Protein AF-A0A1G9E3E5-F1 (afdb_monomer)

Sequence (113 aa):
MGRNYFTEEERRELEENPFVEKASTKAVTYSEAFKDHFAKEKALGKGPTQIFRDADFDVIALGKDRIKTFSRRIKNMSHRPEGFMDLRSESSGRPRTKERTQEEEIAHLKHKV

Nearest PDB structures (foldseek):
  6jx3-assembly1_B  TM=4.974E-01  e=3.136E+00  Thermobifida fusca

Solvent-accessible surface area (backbone atoms only — not comparable to full-atom values): 6978 Å² total; per-residue (Å²): 134,86,84,76,61,50,50,74,64,58,29,50,60,45,53,70,36,88,48,34,74,44,54,51,53,80,50,72,43,66,30,61,67,40,56,52,51,51,53,53,47,43,73,75,64,50,52,72,69,55,54,40,46,77,67,76,40,64,60,74,83,62,31,70,68,52,55,54,52,47,55,54,50,52,58,60,30,70,75,39,95,74,41,78,66,82,55,70,83,78,53,73,74,74,81,77,92,68,85,76,53,72,67,58,48,53,54,51,55,63,74,74,112

InterPro domains:
  IPR046929 Transposon related HTH domain protein [PF20310] (2-91)

Mean predicted aligned error: 8.62 Å

pLDDT: mean 84.4, std 10.69, range [43.41, 95.31]

Secondary structure (DSSP, 8-state):
----PPPHHHHHHHHHSTTEEEE-SS-EEEPHHHHHHHHHHHHTT--HHHHHHHTT--HHHH-HHHHHHHHHHHHHHTTSTTTT--TTTT--SSPPSSPPPHHHHHHHHHHT-

Foldseek 3Di:
DDQLFDDPVLQVQQVVQPQFPHDDRRDTHGDPVLLVQQVVVVVVVDDLLVSCVVSVHPCVSCDPVNSVVSVVVSVVQCPDPVRPDDCPLVCPDDDDPDDDDPVRVVVSVVVVD

Radius of gyration: 17.96 Å; Cα contacts (8 Å, |Δi|>4): 81; chains: 1; bounding box: 26×41×48 Å

Structure (mmCIF, N/CA/C/O backbone):
data_AF-A0A1G9E3E5-F1
#
_entry.id   AF-A0A1G9E3E5-F1
#
loop_
_atom_site.group_PDB
_atom_site.id
_atom_site.type_symbol
_atom_site.label_atom_id
_atom_site.label_alt_id
_atom_site.label_comp_id
_atom_site.label_asym_id
_atom_site.label_entity_id
_atom_site.label_seq_id
_atom_site.pdbx_PDB_ins_code
_atom_site.Cartn_x
_atom_site.Cartn_y
_atom_site.Cartn_z
_atom_site.occupancy
_atom_site.B_iso_or_equiv
_atom_site.auth_seq_id
_atom_site.auth_comp_id
_atom_site.auth_asym_id
_atom_site.auth_atom_id
_atom_site.pdbx_PDB_model_num
ATOM 1 N N . MET A 1 1 ? 7.844 16.627 6.110 1.00 50.50 1 MET A N 1
ATOM 2 C CA . MET A 1 1 ? 7.165 15.646 5.233 1.00 50.50 1 MET A CA 1
ATOM 3 C C . MET A 1 1 ? 5.665 15.835 5.382 1.00 50.50 1 MET A C 1
ATOM 5 O O . MET A 1 1 ? 5.184 15.798 6.510 1.00 50.50 1 MET A O 1
ATOM 9 N N . GLY A 1 2 ? 4.965 16.120 4.281 1.00 57.81 2 GLY A N 1
ATOM 10 C CA . GLY A 1 2 ? 3.516 16.333 4.273 1.00 57.81 2 GLY A CA 1
ATOM 11 C C . GLY A 1 2 ? 2.765 15.055 4.638 1.00 57.81 2 GLY A C 1
ATOM 12 O O . GLY A 1 2 ? 3.141 13.960 4.220 1.00 57.81 2 GLY A O 1
ATOM 13 N N . ARG A 1 3 ? 1.737 15.184 5.477 1.00 64.88 3 ARG A N 1
ATOM 14 C CA . ARG A 1 3 ? 0.823 14.087 5.800 1.00 64.88 3 ARG A CA 1
ATOM 15 C C . ARG A 1 3 ? -0.206 14.012 4.673 1.00 64.88 3 ARG A C 1
ATOM 17 O O . ARG A 1 3 ? -1.171 14.763 4.693 1.00 64.88 3 ARG A O 1
ATOM 24 N N . ASN A 1 4 ? 0.021 13.138 3.697 1.00 72.69 4 ASN A N 1
ATOM 25 C CA . ASN A 1 4 ? -0.922 12.924 2.598 1.00 72.69 4 ASN A CA 1
ATOM 26 C C . ASN A 1 4 ? -2.038 12.001 3.097 1.00 72.69 4 ASN A C 1
ATOM 28 O O . ASN A 1 4 ? -1.911 10.775 3.044 1.00 72.69 4 ASN A O 1
ATOM 32 N N . TYR A 1 5 ? -3.072 12.586 3.694 1.00 86.25 5 TYR A N 1
ATOM 33 C CA . TYR A 1 5 ? -4.278 11.853 4.061 1.00 86.25 5 TYR A CA 1
ATOM 34 C C . TYR A 1 5 ? -5.154 11.651 2.835 1.00 86.25 5 TYR A C 1
ATOM 36 O O . TYR A 1 5 ? -5.227 12.543 1.999 1.00 86.25 5 TYR A O 1
ATOM 44 N N . PHE A 1 6 ? -5.792 10.488 2.761 1.00 87.56 6 PHE A N 1
ATOM 45 C CA . PHE A 1 6 ? -6.788 10.225 1.737 1.00 87.56 6 PHE A CA 1
ATOM 46 C C . PHE A 1 6 ? -8.085 10.963 2.066 1.00 87.56 6 PHE A C 1
ATOM 48 O O . PHE A 1 6 ? -8.508 10.968 3.232 1.00 87.56 6 PHE A O 1
ATOM 55 N N . THR A 1 7 ? -8.704 11.554 1.050 1.00 90.50 7 THR A N 1
ATOM 56 C CA . THR A 1 7 ? -10.066 12.083 1.129 1.00 90.50 7 THR A CA 1
ATOM 57 C C . THR A 1 7 ? -11.078 10.939 1.224 1.00 90.50 7 THR A C 1
ATOM 59 O O . THR A 1 7 ? -10.748 9.760 1.081 1.00 90.50 7 THR A O 1
ATOM 62 N N . GLU A 1 8 ? -12.330 11.270 1.528 1.00 88.75 8 GLU A N 1
ATOM 63 C CA . GLU A 1 8 ? -13.416 10.285 1.558 1.00 88.75 8 GLU A CA 1
ATOM 64 C C . GLU A 1 8 ? -13.647 9.655 0.175 1.00 88.75 8 GLU A C 1
ATOM 66 O O . GLU A 1 8 ? -13.870 8.452 0.076 1.00 88.75 8 GLU A O 1
ATOM 71 N N . GLU A 1 9 ? -13.517 10.462 -0.879 1.00 89.12 9 GLU A N 1
ATOM 72 C CA . GLU A 1 9 ? -13.664 10.049 -2.276 1.00 89.12 9 GLU A CA 1
ATOM 73 C C . GLU A 1 9 ? -12.550 9.074 -2.672 1.00 89.12 9 GLU A C 1
ATOM 75 O O . GLU A 1 9 ? -12.847 7.940 -3.040 1.00 89.12 9 GLU A O 1
ATOM 80 N N . GLU A 1 10 ? -11.283 9.441 -2.440 1.00 88.69 10 GLU A N 1
ATOM 81 C CA . GLU A 1 10 ? -10.131 8.575 -2.731 1.00 88.69 10 GLU A CA 1
ATOM 82 C C . GLU A 1 10 ? -10.214 7.245 -1.967 1.00 88.69 10 GLU A C 1
ATOM 84 O O . GLU A 1 10 ? -9.826 6.191 -2.466 1.00 88.69 10 GLU A O 1
ATOM 89 N N . ARG A 1 11 ? -10.715 7.266 -0.723 1.00 91.25 11 ARG A N 1
ATOM 90 C CA . ARG A 1 11 ? -10.910 6.036 0.058 1.00 91.25 11 ARG A CA 1
ATOM 91 C C . ARG A 1 11 ? -11.968 5.133 -0.553 1.00 91.25 11 ARG A C 1
ATOM 93 O O . ARG A 1 11 ? -11.771 3.923 -0.536 1.00 91.25 11 ARG A O 1
ATOM 100 N N . ARG A 1 12 ? -13.066 5.702 -1.047 1.00 90.00 12 ARG A N 1
ATOM 101 C CA . ARG A 1 12 ? -14.151 4.940 -1.660 1.00 90.00 12 ARG A CA 1
ATOM 102 C C . ARG A 1 12 ? -13.689 4.293 -2.961 1.00 90.00 12 ARG A C 1
ATOM 104 O O . ARG A 1 12 ? -13.905 3.101 -3.126 1.00 90.00 12 ARG A O 1
ATOM 111 N N . GLU A 1 13 ? -12.967 5.032 -3.800 1.00 90.44 13 GLU A N 1
ATOM 112 C CA . GLU A 1 13 ? -12.360 4.491 -5.025 1.00 90.44 13 GLU A CA 1
ATOM 113 C C . GLU A 1 13 ? -11.385 3.347 -4.710 1.00 90.44 13 GLU A C 1
ATOM 115 O O . GLU A 1 13 ? -11.394 2.301 -5.356 1.00 90.44 13 GLU A O 1
ATOM 120 N N . LEU A 1 14 ? -10.570 3.505 -3.660 1.00 90.88 14 LEU A N 1
ATOM 121 C CA . LEU A 1 14 ? -9.677 2.441 -3.204 1.00 90.88 14 LEU A CA 1
ATOM 122 C C . LEU A 1 14 ? -10.443 1.218 -2.688 1.00 90.88 14 LEU A C 1
ATOM 124 O O . LEU A 1 14 ? -9.993 0.105 -2.923 1.00 90.88 14 LEU A O 1
ATOM 128 N N . GLU A 1 15 ? -11.558 1.396 -1.979 1.00 90.06 15 GLU A N 1
ATOM 129 C CA . GLU A 1 15 ? -12.380 0.291 -1.459 1.00 90.06 15 GLU A CA 1
ATOM 130 C C . GLU A 1 15 ? -13.182 -0.435 -2.550 1.00 90.06 15 GLU A C 1
ATOM 132 O O . GLU A 1 15 ? -13.525 -1.601 -2.364 1.00 90.06 15 GLU A O 1
ATOM 137 N N . GLU A 1 16 ? -13.441 0.202 -3.694 1.00 90.31 16 GLU A N 1
ATOM 138 C CA . GLU A 1 16 ? -14.055 -0.451 -4.860 1.00 90.31 16 GLU A CA 1
ATOM 139 C C . GLU A 1 16 ? -13.080 -1.382 -5.600 1.00 90.31 16 GLU A C 1
ATOM 141 O O . GLU A 1 16 ? -13.505 -2.288 -6.321 1.00 90.31 16 GLU A O 1
ATOM 146 N N . ASN A 1 17 ? -11.771 -1.208 -5.400 1.00 90.50 17 ASN A N 1
ATOM 147 C CA . ASN A 1 17 ? -10.757 -2.029 -6.045 1.00 90.50 17 ASN A CA 1
ATOM 148 C C . ASN A 1 17 ? -10.614 -3.401 -5.343 1.00 90.50 17 ASN A C 1
ATOM 150 O O . ASN A 1 17 ? -10.289 -3.451 -4.153 1.00 90.50 17 ASN A O 1
ATOM 154 N N . PRO A 1 18 ? -10.734 -4.538 -6.063 1.00 90.62 18 PRO A N 1
ATOM 155 C CA . PRO A 1 18 ? -10.647 -5.881 -5.474 1.00 90.62 18 PRO A CA 1
ATOM 156 C C . PRO A 1 18 ? -9.284 -6.197 -4.841 1.00 90.62 18 PRO A C 1
ATOM 158 O O . PRO A 1 18 ? -9.147 -7.150 -4.074 1.00 90.62 18 PRO A O 1
ATOM 161 N N . PHE A 1 19 ? -8.251 -5.418 -5.158 1.00 93.06 19 PHE A N 1
ATOM 162 C CA . PHE A 1 19 ? -6.918 -5.580 -4.595 1.00 93.06 19 PHE A CA 1
ATOM 163 C C . PHE A 1 19 ? -6.739 -4.915 -3.223 1.00 93.06 19 PHE A C 1
ATOM 165 O O . PHE A 1 19 ? -5.702 -5.130 -2.578 1.00 93.06 19 PHE A O 1
ATOM 172 N N . VAL A 1 20 ? -7.737 -4.173 -2.741 1.00 93.06 20 VAL A N 1
ATOM 173 C CA . VAL A 1 20 ? -7.750 -3.504 -1.437 1.00 93.06 20 VAL A CA 1
ATOM 174 C C . VAL A 1 20 ? -8.677 -4.240 -0.475 1.00 93.06 20 VAL A C 1
ATOM 176 O O . VAL A 1 20 ? -9.834 -4.496 -0.770 1.00 93.06 20 VAL A O 1
ATOM 179 N N . GLU A 1 21 ? -8.172 -4.552 0.718 1.00 91.25 21 GLU A N 1
ATOM 180 C CA . GLU A 1 21 ? -9.003 -5.098 1.801 1.00 91.25 21 GLU A CA 1
ATOM 181 C C . GLU A 1 21 ? -9.659 -3.990 2.624 1.00 91.25 21 GLU A C 1
ATOM 183 O O . GLU A 1 21 ? -10.768 -4.147 3.127 1.00 91.25 21 GLU A O 1
ATOM 188 N N . LYS A 1 22 ? -8.942 -2.879 2.834 1.00 90.50 22 LYS A N 1
ATOM 189 C CA . LYS A 1 22 ? -9.430 -1.750 3.632 1.00 90.50 22 LYS A CA 1
ATOM 190 C C . LYS A 1 22 ? -8.669 -0.471 3.322 1.00 90.50 22 LYS A C 1
ATOM 192 O O . LYS A 1 22 ? -7.435 -0.476 3.355 1.00 90.50 22 LYS A O 1
ATOM 197 N N . ALA A 1 23 ? -9.373 0.648 3.164 1.00 91.06 23 ALA A N 1
ATOM 198 C CA . ALA A 1 23 ? -8.754 1.965 3.061 1.00 91.06 23 ALA A CA 1
ATOM 199 C C . ALA A 1 23 ? -9.088 2.829 4.286 1.00 91.06 23 ALA A C 1
ATOM 201 O O . ALA A 1 23 ? -10.234 3.156 4.585 1.00 91.06 23 ALA A O 1
ATOM 202 N N . SER A 1 24 ? -8.059 3.252 5.014 1.00 89.56 24 SER A N 1
ATOM 203 C CA . SER A 1 24 ? -8.170 4.253 6.077 1.00 89.56 24 SER A CA 1
ATOM 204 C C . SER A 1 24 ? -7.609 5.589 5.596 1.00 89.56 24 SER A C 1
ATOM 206 O O . SER A 1 24 ? -6.815 5.636 4.663 1.00 89.56 24 SER A O 1
ATOM 208 N N . THR A 1 25 ? -7.924 6.681 6.293 1.00 88.62 25 THR A N 1
ATOM 209 C CA . THR A 1 25 ? -7.434 8.035 5.965 1.00 88.62 25 THR A CA 1
ATOM 210 C C . THR A 1 25 ? -5.912 8.124 5.865 1.00 88.62 25 THR A C 1
ATOM 212 O O . THR A 1 25 ? -5.378 8.988 5.178 1.00 88.62 25 THR A O 1
ATOM 215 N N . LYS A 1 26 ? -5.177 7.233 6.541 1.00 88.31 26 LYS A N 1
ATOM 216 C CA . LYS A 1 26 ? -3.706 7.257 6.590 1.00 88.31 26 LYS A CA 1
ATOM 217 C C . LYS A 1 26 ? -3.042 6.152 5.770 1.00 88.31 26 LYS A C 1
ATOM 219 O O . LYS A 1 26 ? -1.892 6.319 5.353 1.00 88.31 26 LYS A O 1
ATOM 224 N N . ALA A 1 27 ? -3.715 5.019 5.594 1.00 87.31 27 ALA A N 1
ATOM 225 C CA . ALA A 1 27 ? -3.104 3.784 5.123 1.00 87.31 27 ALA A CA 1
ATOM 226 C C . ALA A 1 27 ? -4.104 2.907 4.367 1.00 87.31 27 ALA A C 1
ATOM 228 O O . ALA A 1 27 ? -5.287 2.898 4.691 1.00 87.31 27 ALA A O 1
ATOM 229 N N . VAL A 1 28 ? -3.578 2.130 3.422 1.00 90.81 28 VAL A N 1
ATOM 230 C CA . VAL A 1 28 ? -4.317 1.128 2.650 1.00 90.81 28 VAL A CA 1
ATOM 231 C C . VAL A 1 28 ? -3.797 -0.250 3.037 1.00 90.81 28 VAL A C 1
ATOM 233 O O . VAL A 1 28 ? -2.580 -0.470 3.076 1.00 90.81 28 VAL A O 1
ATOM 236 N N . THR A 1 29 ? -4.717 -1.155 3.341 1.00 91.12 29 THR A N 1
ATOM 237 C CA . THR A 1 29 ? -4.452 -2.578 3.528 1.00 91.12 29 THR A CA 1
ATOM 238 C C . THR A 1 29 ? -4.716 -3.277 2.204 1.00 91.12 29 THR A C 1
ATOM 240 O O . THR A 1 29 ? -5.831 -3.240 1.692 1.00 91.12 29 THR A O 1
ATOM 243 N N . TYR A 1 30 ? -3.671 -3.882 1.647 1.00 92.69 30 TYR A N 1
ATOM 244 C CA . TYR A 1 30 ? -3.744 -4.604 0.381 1.00 92.69 30 TYR A CA 1
ATOM 245 C C . TYR A 1 30 ? -3.968 -6.087 0.619 1.00 92.69 30 TYR A C 1
ATOM 247 O O . TYR A 1 30 ? -3.292 -6.667 1.478 1.00 92.69 30 TYR A O 1
ATOM 255 N N . SER A 1 31 ? -4.802 -6.673 -0.233 1.00 91.75 31 SER A N 1
ATOM 256 C CA . SER A 1 31 ? -5.093 -8.103 -0.250 1.00 91.75 31 SER A CA 1
ATOM 257 C C . SER A 1 31 ? -3.845 -8.948 -0.472 1.00 91.75 31 SER A C 1
ATOM 259 O O . SER A 1 31 ? -2.868 -8.529 -1.102 1.00 91.75 31 SER A O 1
ATOM 261 N N . GLU A 1 32 ? -3.879 -10.179 0.026 1.00 89.94 32 GLU A N 1
ATOM 262 C CA . GLU A 1 32 ? -2.839 -11.174 -0.243 1.00 89.94 32 GLU A CA 1
ATOM 263 C C . GLU A 1 32 ? -2.708 -11.468 -1.743 1.00 89.94 32 GLU A C 1
ATOM 265 O O . GLU A 1 32 ? -1.588 -11.544 -2.252 1.00 89.94 32 GLU A O 1
ATOM 270 N N . ALA A 1 33 ? -3.833 -11.510 -2.465 1.00 91.06 33 ALA A N 1
ATOM 271 C CA . ALA A 1 33 ? -3.871 -11.691 -3.915 1.00 91.06 33 ALA A CA 1
ATOM 272 C C . ALA A 1 33 ? -3.074 -10.605 -4.654 1.00 91.06 33 ALA A C 1
ATOM 274 O O . ALA A 1 33 ? -2.289 -10.909 -5.553 1.00 91.06 33 ALA A O 1
ATOM 275 N N . PHE A 1 34 ? -3.210 -9.341 -4.241 1.00 93.75 34 PHE A N 1
ATOM 276 C CA . PHE A 1 34 ? -2.442 -8.253 -4.839 1.00 93.75 34 PHE A CA 1
ATOM 277 C C . PHE A 1 34 ? -0.947 -8.357 -4.544 1.00 93.75 34 PHE A C 1
ATOM 279 O O . PHE A 1 34 ? -0.126 -8.086 -5.416 1.00 93.75 34 PHE A O 1
ATOM 286 N N . LYS A 1 35 ? -0.568 -8.752 -3.322 1.00 92.19 35 LYS A N 1
ATOM 287 C CA . LYS A 1 35 ? 0.846 -8.933 -2.949 1.00 92.19 35 LYS A CA 1
ATOM 288 C C . LYS A 1 35 ? 1.510 -9.996 -3.826 1.00 92.19 35 LYS A C 1
ATOM 290 O O . LYS A 1 35 ? 2.626 -9.774 -4.300 1.00 92.19 35 LYS A O 1
ATOM 295 N N . ASP A 1 36 ? 0.810 -11.102 -4.069 1.00 91.12 36 ASP A N 1
ATOM 296 C CA . ASP A 1 36 ? 1.272 -12.184 -4.936 1.00 91.12 36 ASP A CA 1
ATOM 297 C C . ASP A 1 36 ? 1.350 -11.749 -6.409 1.00 91.12 36 ASP A C 1
ATOM 299 O O . ASP A 1 36 ? 2.398 -11.897 -7.044 1.00 91.12 36 ASP A O 1
ATOM 303 N N . HIS A 1 37 ? 0.294 -11.112 -6.928 1.00 92.81 37 HIS A N 1
ATOM 304 C CA . HIS A 1 37 ? 0.291 -10.534 -8.275 1.00 92.81 37 HIS A CA 1
ATOM 305 C C . HIS A 1 37 ? 1.455 -9.552 -8.465 1.00 92.81 37 HIS A C 1
ATOM 307 O O . HIS A 1 37 ? 2.228 -9.661 -9.416 1.00 92.81 37 HIS A O 1
ATOM 313 N N . PHE A 1 38 ? 1.660 -8.649 -7.506 1.00 94.56 38 PHE A N 1
ATOM 314 C CA . PHE A 1 38 ? 2.747 -7.681 -7.544 1.00 94.56 38 PHE A CA 1
ATOM 315 C C . PHE A 1 38 ? 4.123 -8.350 -7.559 1.00 94.56 38 PHE A C 1
ATOM 317 O O . PHE A 1 38 ? 5.014 -7.909 -8.287 1.00 94.56 38 PHE A O 1
ATOM 324 N N . ALA A 1 39 ? 4.327 -9.401 -6.761 1.00 91.75 39 ALA A N 1
ATOM 325 C CA . ALA A 1 39 ? 5.590 -10.131 -6.735 1.00 91.75 39 ALA A CA 1
ATOM 326 C C . ALA A 1 39 ? 5.885 -10.806 -8.085 1.00 91.75 39 ALA A C 1
ATOM 328 O O . ALA A 1 39 ? 7.012 -10.705 -8.576 1.00 91.75 39 ALA A O 1
ATOM 329 N N . LYS A 1 40 ? 4.870 -11.417 -8.711 1.00 92.25 40 LYS A N 1
ATOM 330 C CA . LYS A 1 40 ? 4.964 -12.042 -10.041 1.00 92.25 40 LYS A CA 1
ATOM 331 C C . LYS A 1 40 ? 5.307 -11.021 -11.123 1.00 92.25 40 LYS A C 1
ATOM 333 O O . LYS A 1 40 ? 6.321 -11.168 -11.800 1.00 92.25 40 LYS A O 1
ATOM 338 N N . GLU A 1 41 ? 4.541 -9.939 -11.228 1.00 94.31 41 GLU A N 1
ATOM 339 C CA . GLU A 1 41 ? 4.779 -8.890 -12.228 1.00 94.31 41 GLU A CA 1
ATOM 340 C C . GLU A 1 41 ? 6.141 -8.212 -12.038 1.00 94.31 41 GLU A C 1
ATOM 342 O O . GLU A 1 41 ? 6.836 -7.872 -13.000 1.00 94.31 41 GLU A O 1
ATOM 347 N N . LYS A 1 42 ? 6.574 -8.049 -10.782 1.00 92.88 42 LYS A N 1
ATOM 348 C CA . LYS A 1 42 ? 7.897 -7.503 -10.484 1.00 92.88 42 LYS A CA 1
ATOM 349 C C . LYS A 1 42 ? 9.020 -8.457 -10.893 1.00 92.88 42 LYS A C 1
ATOM 351 O O . LYS A 1 42 ? 10.061 -7.981 -11.345 1.00 92.88 42 LYS A O 1
ATOM 356 N N . ALA A 1 43 ? 8.823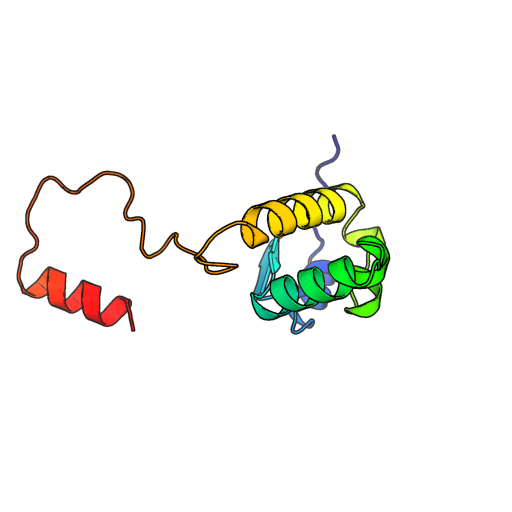 -9.770 -10.764 1.00 89.38 43 ALA A N 1
ATOM 357 C CA . ALA A 1 43 ? 9.766 -10.777 -11.250 1.00 89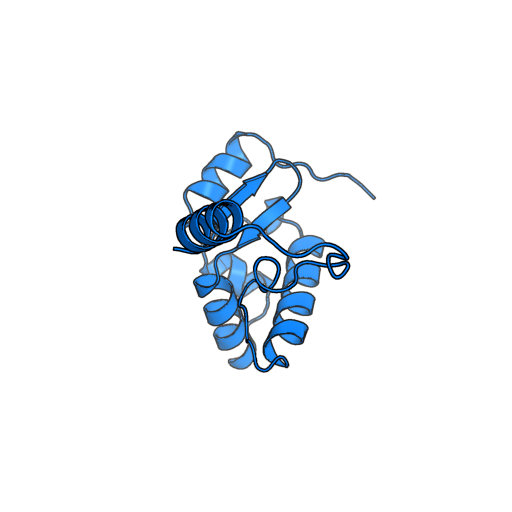.38 43 ALA A CA 1
ATOM 358 C C . ALA A 1 43 ? 9.859 -10.794 -12.787 1.00 89.38 43 ALA A C 1
ATOM 360 O O . ALA A 1 43 ? 10.938 -11.028 -13.323 1.00 89.38 43 ALA A O 1
ATOM 361 N N . LEU A 1 44 ? 8.772 -10.444 -13.486 1.00 92.94 44 LEU A N 1
ATOM 362 C CA . LEU A 1 44 ? 8.756 -10.226 -14.941 1.00 92.94 44 LEU A CA 1
ATOM 363 C C . LEU A 1 44 ? 9.461 -8.926 -15.376 1.00 92.94 44 LEU A C 1
ATOM 365 O O . LEU A 1 44 ? 9.575 -8.649 -16.567 1.00 92.94 44 LEU A O 1
ATOM 369 N N . GLY A 1 45 ? 9.941 -8.117 -14.428 1.00 92.69 45 GLY A N 1
ATOM 370 C CA . GLY A 1 45 ? 10.683 -6.886 -14.698 1.00 92.69 45 GLY A CA 1
ATOM 371 C C . GLY A 1 45 ? 9.825 -5.623 -14.781 1.00 92.69 45 GLY A C 1
ATOM 372 O O . GLY A 1 45 ? 10.371 -4.547 -15.036 1.00 92.69 45 GLY A O 1
ATOM 373 N N . LYS A 1 46 ? 8.509 -5.691 -14.521 1.00 94.31 46 LYS A N 1
ATOM 374 C CA . LYS A 1 46 ? 7.667 -4.487 -14.511 1.00 94.31 46 LYS A CA 1
ATOM 375 C C . LYS A 1 46 ? 8.039 -3.539 -13.367 1.00 94.31 46 LYS A C 1
ATOM 377 O O . LYS A 1 46 ? 8.355 -3.933 -12.240 1.00 94.31 46 LYS A O 1
ATOM 382 N N . GLY A 1 47 ? 7.973 -2.239 -13.654 1.00 93.31 47 GLY A N 1
ATOM 383 C CA . GLY A 1 47 ? 8.176 -1.190 -12.658 1.00 93.31 47 GLY A CA 1
ATOM 384 C C . GLY A 1 47 ? 7.034 -1.157 -11.633 1.00 93.31 47 GLY A C 1
ATOM 385 O O . GLY A 1 47 ? 5.882 -1.360 -12.004 1.00 93.31 47 GLY A O 1
ATOM 386 N N . PRO A 1 48 ? 7.301 -0.842 -10.352 1.00 93.81 48 PRO A N 1
ATOM 387 C CA . PRO A 1 48 ? 6.275 -0.881 -9.310 1.00 93.81 48 PRO A CA 1
ATOM 388 C C . PRO A 1 48 ? 5.123 0.093 -9.594 1.00 93.81 48 PRO A C 1
ATOM 390 O O . PRO A 1 48 ? 3.972 -0.270 -9.414 1.00 93.81 48 PRO A O 1
ATOM 393 N N . THR A 1 49 ? 5.408 1.291 -10.111 1.00 94.19 49 THR A N 1
ATOM 394 C CA . THR A 1 49 ? 4.373 2.252 -10.520 1.00 94.19 49 THR A CA 1
ATOM 395 C C . THR A 1 49 ? 3.487 1.706 -11.637 1.00 94.19 49 THR A C 1
ATO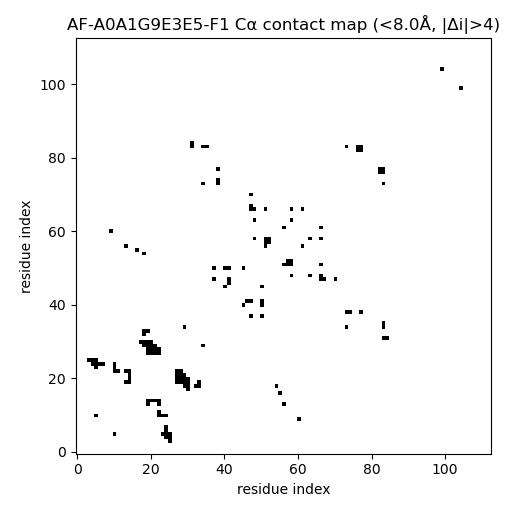M 397 O O . THR A 1 49 ? 2.285 1.936 -11.615 1.00 94.19 49 THR A O 1
ATOM 400 N N . GLN A 1 50 ? 4.061 0.965 -12.590 1.00 94.00 50 GLN A N 1
ATOM 401 C CA . GLN A 1 50 ? 3.288 0.373 -13.679 1.00 94.00 50 GLN A CA 1
ATOM 402 C C . GLN A 1 50 ? 2.347 -0.707 -13.151 1.00 94.00 50 GLN A C 1
ATOM 404 O O . GLN A 1 50 ? 1.190 -0.711 -13.523 1.00 94.00 50 GLN A O 1
ATOM 409 N N . ILE A 1 51 ? 2.808 -1.555 -12.228 1.00 95.31 51 ILE A N 1
ATOM 410 C CA . ILE A 1 51 ? 1.976 -2.614 -11.639 1.00 95.31 51 ILE A CA 1
ATOM 411 C C . ILE A 1 51 ? 0.774 -2.021 -10.893 1.00 95.31 51 ILE A C 1
ATOM 413 O O . ILE A 1 51 ? -0.336 -2.516 -11.028 1.00 95.31 51 ILE A O 1
ATOM 417 N N . PHE A 1 52 ? 0.975 -0.939 -10.132 1.00 94.62 52 PHE A N 1
ATOM 418 C CA . PHE A 1 52 ? -0.140 -0.240 -9.486 1.00 94.62 52 PHE A CA 1
ATOM 419 C C . PHE A 1 52 ? -1.108 0.358 -10.514 1.00 94.62 52 PHE A C 1
ATOM 421 O O . PHE A 1 52 ? -2.313 0.253 -10.341 1.00 94.62 52 PHE A O 1
ATOM 428 N N . ARG A 1 53 ? -0.595 0.932 -11.606 1.00 93.69 53 ARG A N 1
ATOM 429 C CA . ARG A 1 53 ? -1.436 1.473 -12.678 1.00 93.69 53 ARG A CA 1
ATOM 430 C C . ARG A 1 53 ? -2.224 0.386 -13.417 1.00 93.69 53 ARG 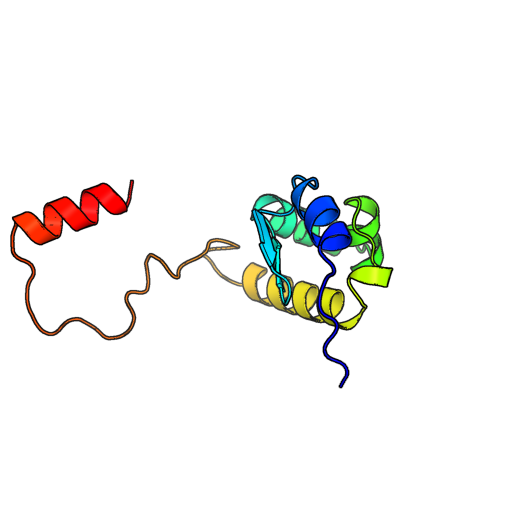A C 1
ATOM 432 O O . ARG A 1 53 ? -3.391 0.594 -13.709 1.00 93.69 53 ARG A O 1
ATOM 439 N N . ASP A 1 54 ? -1.595 -0.755 -13.696 1.00 93.25 54 ASP A N 1
ATOM 440 C CA . ASP A 1 54 ? -2.224 -1.923 -14.331 1.00 93.25 54 ASP A CA 1
ATOM 441 C C . ASP A 1 54 ? -3.316 -2.527 -13.428 1.00 93.25 54 ASP A C 1
ATOM 443 O O . ASP A 1 54 ? -4.281 -3.104 -13.918 1.00 93.25 54 ASP A O 1
ATOM 447 N N . ALA A 1 55 ? -3.168 -2.375 -12.111 1.00 91.81 55 ALA A N 1
ATOM 448 C CA . ALA A 1 55 ? -4.129 -2.799 -11.101 1.00 91.81 55 ALA A CA 1
ATOM 449 C C . ALA A 1 55 ? -5.163 -1.714 -10.742 1.00 91.81 55 ALA A C 1
ATOM 451 O O . ALA A 1 55 ? -5.765 -1.793 -9.676 1.00 91.81 55 ALA A O 1
ATOM 452 N N . ASP A 1 56 ? -5.351 -0.714 -11.608 1.00 91.44 56 ASP A N 1
ATOM 453 C CA . ASP A 1 56 ? -6.354 0.352 -11.467 1.00 91.44 56 ASP A CA 1
ATOM 454 C C . ASP A 1 56 ? -6.188 1.215 -10.198 1.00 91.44 56 ASP A C 1
ATOM 456 O O . ASP A 1 56 ? -7.145 1.651 -9.567 1.00 91.44 56 ASP A O 1
ATOM 460 N N . PHE A 1 57 ? -4.943 1.459 -9.777 1.00 91.38 57 PHE A N 1
ATOM 461 C CA . PHE A 1 57 ? -4.653 2.429 -8.719 1.00 91.38 57 PHE A CA 1
ATOM 462 C C . PHE A 1 57 ? -4.253 3.783 -9.299 1.00 91.38 57 PHE A C 1
ATOM 464 O O . PHE A 1 57 ? -3.357 3.872 -10.148 1.00 91.38 57 PHE A O 1
ATOM 471 N N . ASP A 1 58 ? -4.796 4.860 -8.725 1.00 89.88 58 ASP A N 1
ATOM 472 C CA . ASP A 1 58 ? -4.265 6.200 -8.958 1.00 89.88 58 ASP A CA 1
ATOM 473 C C . ASP A 1 58 ? -2.902 6.369 -8.264 1.00 89.88 58 ASP A C 1
ATOM 475 O O . ASP A 1 58 ? -2.775 6.697 -7.082 1.00 89.88 58 ASP A O 1
ATOM 479 N N . VAL A 1 59 ? -1.837 6.152 -9.036 1.00 90.44 59 VAL A N 1
ATOM 480 C CA . VAL A 1 59 ? -0.444 6.300 -8.595 1.00 90.44 59 VAL A CA 1
ATOM 481 C C . VAL A 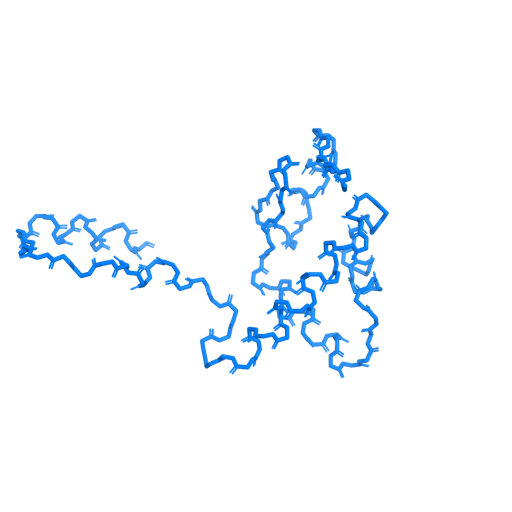1 59 ? -0.069 7.731 -8.194 1.00 90.44 59 VAL A C 1
ATOM 483 O O . VAL A 1 59 ? 0.918 7.909 -7.468 1.00 90.44 59 VAL A O 1
ATOM 486 N N . ILE A 1 60 ? -0.812 8.742 -8.660 1.00 87.75 60 ILE A N 1
ATOM 487 C CA . ILE A 1 60 ? -0.594 10.151 -8.316 1.00 87.75 60 ILE A CA 1
ATOM 488 C C . ILE A 1 60 ? -1.138 10.404 -6.911 1.00 87.75 60 ILE A C 1
ATOM 490 O O . ILE A 1 60 ? -0.365 10.832 -6.048 1.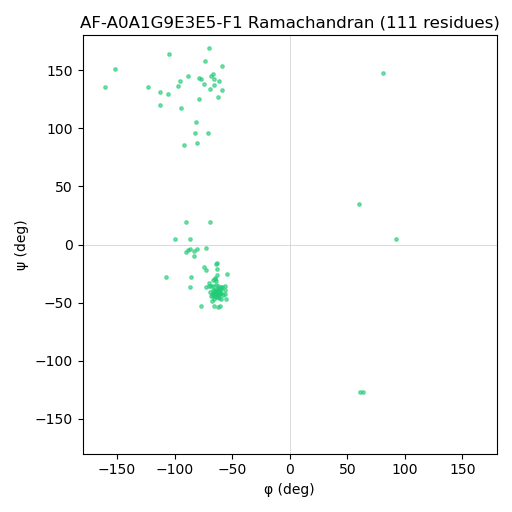00 87.75 60 ILE A O 1
ATOM 494 N N . ALA A 1 61 ? -2.402 10.048 -6.660 1.00 85.50 61 ALA A N 1
ATOM 495 C CA . ALA A 1 61 ? -3.030 10.131 -5.338 1.00 85.50 61 ALA A CA 1
ATOM 496 C C . ALA A 1 61 ? -2.305 9.262 -4.292 1.00 85.50 61 ALA A C 1
ATOM 498 O O . ALA A 1 61 ? -2.026 9.689 -3.166 1.00 85.50 61 ALA A O 1
ATOM 499 N N . LEU A 1 62 ? -1.900 8.042 -4.669 1.00 87.50 62 LEU A N 1
ATOM 500 C CA . LEU A 1 62 ? -1.194 7.132 -3.765 1.00 87.50 62 LEU A CA 1
ATOM 501 C C . LEU A 1 62 ? 0.184 7.680 -3.354 1.00 87.50 62 LEU A C 1
ATOM 503 O O . LEU A 1 62 ? 0.602 7.549 -2.198 1.00 87.50 62 LEU A O 1
ATOM 507 N N . GLY A 1 63 ? 0.890 8.297 -4.302 1.00 88.25 63 GLY A N 1
ATOM 508 C CA . GLY A 1 63 ? 2.207 8.884 -4.109 1.00 88.25 63 GLY A CA 1
ATOM 509 C C . GLY A 1 63 ? 3.366 7.878 -4.161 1.00 88.25 63 GLY A C 1
ATOM 510 O O . GLY A 1 63 ? 3.294 6.726 -3.718 1.00 88.25 63 GLY A O 1
ATOM 511 N N . LYS A 1 64 ? 4.513 8.351 -4.663 1.00 89.19 64 LYS A N 1
ATOM 512 C CA . LYS A 1 64 ? 5.710 7.527 -4.923 1.00 89.19 64 LYS A CA 1
ATOM 513 C C . LYS A 1 64 ? 6.266 6.831 -3.674 1.00 89.19 64 LYS A C 1
ATOM 515 O O . LYS A 1 64 ? 6.722 5.691 -3.764 1.00 89.19 64 LYS A O 1
ATOM 520 N N . ASP A 1 65 ? 6.224 7.480 -2.510 1.00 89.69 65 ASP A N 1
ATOM 521 C CA . ASP A 1 65 ? 6.753 6.914 -1.261 1.00 89.69 65 ASP A CA 1
ATOM 522 C C . ASP A 1 65 ? 5.962 5.698 -0.767 1.00 89.69 65 ASP A C 1
ATOM 524 O O . ASP A 1 65 ? 6.563 4.738 -0.264 1.00 89.69 65 ASP A O 1
ATOM 528 N N . ARG A 1 66 ? 4.631 5.690 -0.948 1.00 89.75 66 ARG A N 1
ATOM 529 C CA . ARG A 1 66 ? 3.791 4.535 -0.597 1.00 89.75 66 ARG A CA 1
ATOM 530 C C . ARG A 1 66 ? 4.130 3.343 -1.486 1.00 89.75 66 ARG A C 1
ATOM 532 O O . ARG A 1 66 ? 4.415 2.269 -0.958 1.00 89.75 66 ARG A O 1
ATOM 539 N N . ILE A 1 67 ? 4.225 3.563 -2.798 1.00 92.56 67 ILE A N 1
ATOM 540 C CA . ILE A 1 67 ? 4.603 2.537 -3.785 1.00 92.56 67 ILE A CA 1
ATOM 541 C C . ILE A 1 67 ? 5.998 1.971 -3.479 1.00 92.56 67 ILE A C 1
ATOM 543 O O . ILE A 1 67 ? 6.197 0.754 -3.428 1.00 92.56 67 ILE A O 1
ATOM 547 N N . LYS A 1 68 ? 6.979 2.841 -3.210 1.00 92.56 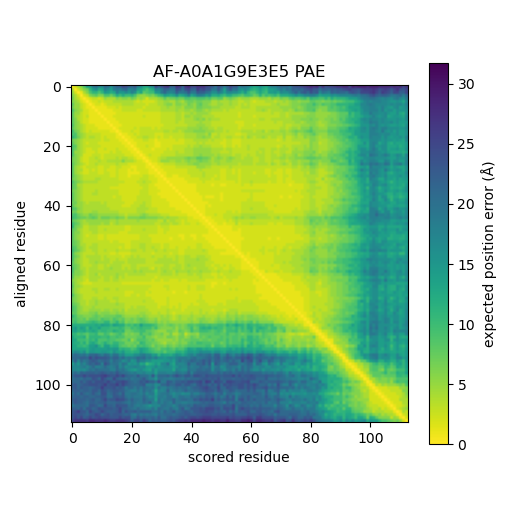68 LYS A N 1
ATOM 548 C CA . LYS A 1 68 ? 8.350 2.435 -2.862 1.00 92.56 68 LYS A CA 1
ATOM 549 C C . LYS A 1 68 ? 8.386 1.613 -1.574 1.00 92.56 68 LYS A C 1
ATOM 551 O O . LYS A 1 68 ? 9.043 0.570 -1.516 1.00 92.56 68 LYS A O 1
ATOM 556 N N . THR A 1 69 ? 7.680 2.069 -0.542 1.00 91.88 69 THR A N 1
ATOM 557 C CA . THR A 1 69 ? 7.613 1.377 0.750 1.00 91.88 69 THR A CA 1
ATOM 558 C C . THR A 1 69 ? 6.934 0.019 0.616 1.00 91.88 69 THR A C 1
ATOM 560 O O . THR A 1 69 ? 7.435 -0.955 1.180 1.00 91.88 69 THR A O 1
ATOM 563 N N . PHE A 1 70 ? 5.850 -0.064 -0.160 1.00 93.38 70 PHE A N 1
ATOM 564 C CA . PHE A 1 70 ? 5.169 -1.315 -0.474 1.00 93.38 70 PHE A CA 1
ATOM 565 C C . PHE A 1 70 ? 6.106 -2.284 -1.196 1.00 93.38 70 PHE A C 1
ATOM 567 O O . PHE A 1 70 ? 6.347 -3.376 -0.690 1.00 93.38 70 PHE A O 1
ATOM 574 N N . SER A 1 71 ? 6.749 -1.856 -2.289 1.00 93.19 71 SER A N 1
ATOM 575 C CA . SER A 1 71 ? 7.674 -2.711 -3.043 1.00 93.19 71 SER A CA 1
ATOM 576 C C . SER A 1 71 ? 8.800 -3.271 -2.170 1.00 93.19 71 SER A C 1
ATOM 578 O O . SER A 1 71 ? 9.172 -4.432 -2.331 1.00 93.19 71 SER A O 1
ATOM 580 N N . ARG A 1 72 ? 9.337 -2.474 -1.235 1.00 92.81 72 ARG A N 1
ATOM 581 C CA . ARG A 1 72 ? 10.345 -2.942 -0.271 1.00 92.81 72 ARG A CA 1
ATOM 582 C C . ARG A 1 72 ? 9.777 -3.990 0.690 1.00 92.81 72 ARG A C 1
ATOM 584 O O . ARG A 1 72 ? 10.453 -4.973 0.972 1.00 92.81 72 ARG A O 1
ATOM 591 N N . ARG A 1 73 ? 8.555 -3.793 1.198 1.00 91.25 73 ARG A N 1
ATOM 592 C CA . ARG A 1 73 ? 7.897 -4.754 2.100 1.00 91.25 73 ARG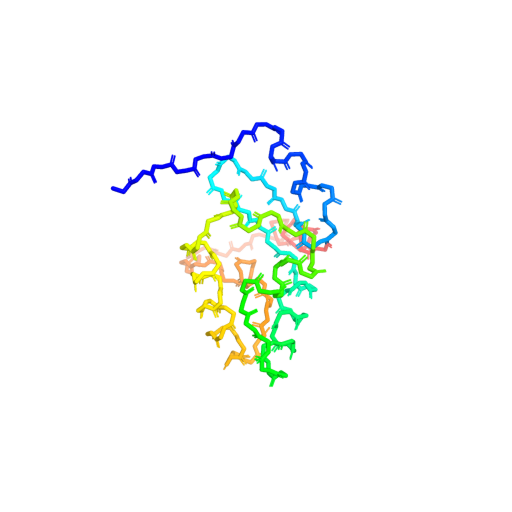 A CA 1
ATOM 593 C C . ARG A 1 73 ? 7.623 -6.083 1.405 1.00 91.25 73 ARG A C 1
ATOM 595 O O . ARG A 1 73 ? 7.953 -7.108 1.985 1.00 91.25 73 ARG A O 1
ATOM 602 N N . ILE A 1 74 ? 7.102 -6.059 0.178 1.00 91.69 74 ILE A N 1
ATOM 603 C CA . ILE A 1 74 ? 6.815 -7.279 -0.591 1.00 91.69 74 ILE A CA 1
ATOM 604 C C . ILE A 1 74 ? 8.088 -8.067 -0.860 1.00 91.69 74 ILE A C 1
ATOM 606 O O . ILE A 1 74 ? 8.116 -9.260 -0.587 1.00 91.69 74 ILE A O 1
ATOM 610 N N . LYS A 1 75 ? 9.173 -7.398 -1.269 1.00 88.88 75 LYS A N 1
ATOM 611 C CA . LYS A 1 75 ? 10.477 -8.057 -1.423 1.00 88.88 75 LYS A CA 1
ATOM 612 C C . LYS A 1 75 ? 10.931 -8.739 -0.127 1.00 88.88 75 LYS A C 1
ATOM 614 O O . LYS A 1 75 ? 11.415 -9.858 -0.151 1.00 88.88 75 LYS A O 1
ATOM 619 N N . ASN A 1 76 ? 10.766 -8.085 1.020 1.00 88.44 76 ASN A N 1
ATOM 620 C CA . ASN A 1 76 ? 11.149 -8.682 2.300 1.00 88.44 76 ASN A CA 1
ATOM 621 C C . ASN A 1 76 ? 10.228 -9.843 2.713 1.00 88.44 76 ASN A C 1
ATOM 623 O O . ASN A 1 76 ? 10.690 -10.770 3.370 1.00 88.44 76 ASN A O 1
ATOM 627 N N . MET A 1 77 ? 8.940 -9.786 2.364 1.00 87.31 77 MET A N 1
ATOM 628 C CA . MET A 1 77 ? 7.973 -10.855 2.634 1.00 87.31 77 MET A CA 1
ATOM 629 C C . MET A 1 77 ? 8.191 -12.068 1.727 1.00 87.31 77 MET A C 1
ATOM 631 O O . MET A 1 77 ? 8.113 -13.186 2.212 1.00 87.31 77 MET A O 1
ATOM 635 N N . SER A 1 78 ? 8.568 -11.875 0.460 1.00 83.88 78 SER A N 1
ATOM 636 C CA . SER A 1 78 ? 8.825 -12.986 -0.469 1.00 83.88 78 SER A CA 1
ATOM 637 C C . SER A 1 78 ? 10.008 -13.873 -0.066 1.00 83.88 78 SER A C 1
ATOM 639 O O . SER A 1 78 ? 10.151 -14.973 -0.582 1.00 83.88 78 SER A O 1
ATOM 641 N N . HIS A 1 79 ? 10.875 -13.406 0.837 1.00 84.44 79 HIS A N 1
ATOM 642 C CA . HIS A 1 79 ? 11.964 -14.208 1.404 1.00 84.44 79 HIS A CA 1
ATOM 643 C C . HIS A 1 79 ? 11.541 -15.037 2.631 1.00 84.44 79 HIS A C 1
ATOM 645 O O . HIS A 1 79 ? 12.363 -15.774 3.172 1.00 84.44 79 HIS A O 1
ATOM 651 N N . ARG A 1 80 ? 10.299 -14.898 3.109 1.00 83.81 80 ARG A N 1
ATOM 652 C CA . ARG A 1 80 ? 9.789 -15.619 4.282 1.00 83.81 80 ARG A CA 1
ATOM 653 C C . ARG A 1 80 ? 9.184 -16.962 3.872 1.00 83.81 80 ARG A C 1
ATOM 655 O O . ARG A 1 80 ? 8.527 -17.017 2.835 1.00 83.81 80 ARG A O 1
ATOM 662 N N . PRO A 1 81 ? 9.320 -18.011 4.702 1.00 77.44 81 PRO A N 1
ATOM 663 C CA . PRO A 1 81 ? 8.672 -19.296 4.445 1.00 77.44 81 PRO A CA 1
ATOM 664 C C . PRO A 1 81 ? 7.139 -19.200 4.503 1.00 77.44 81 PRO A C 1
ATOM 666 O O . PRO A 1 81 ? 6.459 -19.919 3.784 1.00 77.44 81 PRO A O 1
ATOM 669 N N . GLU A 1 82 ? 6.595 -18.280 5.306 1.00 77.44 82 GLU A N 1
ATOM 670 C CA . GLU A 1 82 ? 5.146 -18.057 5.447 1.00 77.44 82 GLU A CA 1
ATOM 671 C C . GLU A 1 82 ? 4.551 -17.198 4.309 1.00 77.44 82 GLU A C 1
ATOM 673 O O . GLU A 1 82 ? 3.347 -16.951 4.264 1.00 77.44 82 GLU A O 1
ATOM 678 N N . GLY A 1 83 ? 5.384 -16.701 3.387 1.00 81.31 83 GLY A N 1
ATOM 679 C CA . GLY A 1 83 ? 4.950 -15.863 2.270 1.00 81.31 83 GLY A CA 1
ATOM 680 C C . GLY A 1 83 ? 4.352 -14.519 2.705 1.00 81.31 83 GLY A C 1
ATOM 681 O O . GLY A 1 83 ? 4.986 -13.732 3.414 1.00 81.31 83 GLY A O 1
ATOM 682 N N . PHE A 1 84 ? 3.139 -14.226 2.222 1.00 82.56 84 PHE A N 1
ATOM 683 C CA . PHE A 1 84 ? 2.440 -12.950 2.438 1.00 82.56 84 PHE A CA 1
ATOM 684 C C . PHE A 1 84 ? 1.380 -12.981 3.551 1.00 82.56 84 PHE A C 1
ATOM 686 O O . PHE A 1 84 ? 0.718 -11.954 3.752 1.00 82.56 84 PHE A O 1
ATOM 693 N N . MET A 1 85 ? 1.263 -14.107 4.268 1.00 78.00 85 MET A N 1
ATOM 694 C CA . MET A 1 85 ? 0.291 -14.302 5.348 1.00 78.00 85 MET A CA 1
ATOM 695 C C . MET A 1 85 ? 0.488 -13.324 6.509 1.00 78.00 85 MET A C 1
ATOM 697 O O . MET A 1 85 ? 1.618 -13.010 6.905 1.00 78.00 85 MET A O 1
ATOM 701 N N . ASP A 1 86 ? -0.621 -12.840 7.078 1.00 74.38 86 ASP A N 1
ATOM 702 C CA . ASP A 1 86 ? -0.585 -12.034 8.300 1.00 74.38 86 ASP A CA 1
ATOM 703 C C . ASP A 1 86 ? -0.483 -12.929 9.544 1.00 74.38 86 ASP A C 1
ATOM 705 O O . ASP A 1 86 ? -1.442 -13.557 9.978 1.00 74.38 86 ASP A O 1
ATOM 709 N N . LEU A 1 87 ? 0.706 -12.960 10.145 1.00 74.38 87 LEU A N 1
ATOM 710 C CA . LEU A 1 87 ? 1.029 -13.793 11.309 1.00 74.38 87 LEU A CA 1
ATOM 711 C C . LEU A 1 87 ? 0.677 -13.136 12.649 1.00 74.38 87 LEU A C 1
ATOM 713 O O . LEU A 1 87 ? 1.017 -13.665 13.709 1.00 74.38 87 LEU A O 1
ATOM 717 N N . ARG A 1 88 ? 0.045 -11.956 12.643 1.00 68.88 88 ARG A N 1
ATOM 718 C CA . ARG A 1 88 ? -0.320 -11.256 13.887 1.00 68.88 88 ARG A CA 1
ATOM 719 C C . ARG A 1 88 ? -1.322 -12.033 14.737 1.00 68.88 88 ARG A C 1
ATOM 721 O O . ARG A 1 88 ? -1.331 -11.838 15.947 1.00 68.88 88 ARG A O 1
ATOM 728 N N . SER A 1 89 ? -2.136 -12.893 14.130 1.00 67.12 89 SER A N 1
ATOM 729 C CA . SER A 1 89 ? -3.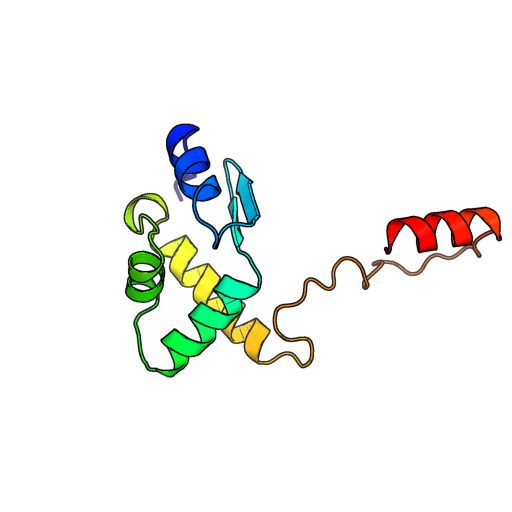034 -13.808 14.845 1.00 67.12 89 SER A CA 1
ATOM 730 C C . SER A 1 89 ? -2.276 -14.918 15.580 1.00 67.12 89 SER A C 1
ATOM 732 O O . SER A 1 89 ? -2.659 -15.287 16.686 1.00 67.12 89 SER A O 1
ATOM 734 N N . GLU A 1 90 ? -1.176 -15.411 15.003 1.00 65.62 90 GLU A N 1
ATOM 735 C CA . GLU A 1 90 ? -0.389 -16.518 15.561 1.00 65.62 90 GLU A CA 1
ATOM 736 C C . GLU A 1 90 ? 0.659 -16.045 16.578 1.00 65.62 90 GLU A C 1
ATOM 738 O O . GLU A 1 90 ? 1.023 -16.774 17.500 1.00 65.62 90 GLU A O 1
ATOM 743 N N . SER A 1 91 ? 1.142 -14.808 16.448 1.00 62.00 91 SER A N 1
ATOM 744 C CA . SER A 1 91 ? 2.128 -14.232 17.361 1.00 62.00 91 SER A CA 1
ATOM 745 C C . SER A 1 91 ? 1.441 -13.472 18.495 1.00 62.00 91 SER A C 1
ATOM 747 O O . SER A 1 91 ? 1.290 -12.251 18.450 1.00 62.00 91 SER A O 1
ATOM 749 N N . SER A 1 92 ? 1.061 -14.180 19.562 1.00 63.03 92 SER A N 1
ATOM 750 C CA . SER A 1 92 ? 0.402 -13.596 20.744 1.00 63.03 92 SER A CA 1
ATOM 751 C C . SER A 1 92 ? 1.306 -12.694 21.610 1.00 63.03 92 SER A C 1
ATOM 753 O O . SER A 1 92 ? 1.001 -12.434 22.773 1.00 63.03 92 SER A O 1
ATOM 755 N N . GLY A 1 93 ? 2.422 -12.198 21.070 1.00 73.75 93 GLY A N 1
ATOM 756 C CA . GLY A 1 93 ? 3.332 -11.286 21.755 1.00 73.75 93 GLY A CA 1
ATOM 757 C C . GLY A 1 93 ? 3.931 -11.890 23.025 1.00 73.75 93 GLY A C 1
ATOM 758 O O . GLY A 1 93 ? 4.536 -12.961 22.997 1.00 73.75 93 GLY A O 1
ATOM 759 N N . ARG A 1 94 ? 3.808 -11.173 24.148 1.00 75.88 94 ARG A N 1
ATOM 760 C CA . ARG A 1 94 ? 4.358 -11.609 25.438 1.00 75.88 94 ARG A CA 1
ATOM 761 C C . ARG A 1 94 ? 3.689 -12.926 25.865 1.00 75.88 94 ARG A C 1
ATOM 763 O O . ARG A 1 94 ? 2.462 -12.953 25.956 1.00 75.88 94 ARG A O 1
ATOM 770 N N . PRO A 1 95 ? 4.454 -13.985 26.187 1.00 71.38 95 PRO A N 1
ATOM 771 C CA . PRO A 1 95 ? 3.871 -15.238 26.649 1.00 71.38 95 PRO A CA 1
ATOM 772 C C . PRO A 1 95 ? 3.036 -14.999 27.913 1.00 71.38 95 PRO A C 1
ATOM 774 O O . PRO A 1 95 ? 3.464 -14.296 28.836 1.00 71.38 95 PRO A O 1
ATOM 777 N N . ARG A 1 96 ? 1.819 -15.551 27.933 1.00 71.31 96 ARG A N 1
ATOM 778 C CA . ARG A 1 96 ? 0.898 -15.438 29.070 1.00 71.31 96 ARG A CA 1
ATOM 779 C C . ARG A 1 96 ? 1.457 -16.262 30.234 1.00 71.31 96 ARG A C 1
ATOM 781 O O . ARG A 1 96 ? 1.857 -17.403 30.048 1.00 71.31 96 ARG A O 1
ATOM 788 N N . THR A 1 97 ? 1.467 -15.692 31.434 1.00 76.88 97 THR A N 1
ATOM 789 C CA . THR A 1 97 ? 1.983 -16.341 32.655 1.00 76.88 97 THR A CA 1
ATOM 790 C C . THR A 1 97 ? 0.939 -17.170 33.412 1.00 76.88 97 THR A C 1
ATOM 792 O O . THR A 1 97 ? 1.282 -17.808 34.400 1.00 76.88 97 THR A O 1
ATOM 795 N N . LYS A 1 98 ? -0.329 -17.158 32.978 1.00 80.88 98 LYS A N 1
ATOM 796 C CA . LYS A 1 98 ? -1.450 -17.879 33.604 1.00 80.88 98 LYS A CA 1
ATOM 797 C C . LYS A 1 98 ? -2.107 -18.821 32.594 1.00 80.88 98 LYS A C 1
ATOM 799 O O . LYS A 1 98 ? -2.372 -18.396 31.468 1.00 80.88 98 LYS A O 1
ATOM 804 N N . GLU A 1 99 ? -2.402 -20.044 33.023 1.00 76.00 99 GLU A N 1
ATOM 805 C CA . GLU A 1 99 ? -3.107 -21.059 32.231 1.00 76.00 99 GLU A CA 1
ATOM 806 C C . GLU A 1 99 ? -4.565 -20.648 31.954 1.00 76.00 99 GLU A C 1
ATOM 808 O O . GLU A 1 99 ? -5.189 -19.943 32.756 1.00 76.00 99 GLU A O 1
ATOM 813 N N . ARG A 1 100 ? -5.093 -21.041 30.788 1.00 72.25 100 ARG A N 1
ATOM 814 C CA . ARG A 1 100 ? -6.496 -20.813 30.411 1.00 72.25 100 ARG A CA 1
ATOM 815 C C . ARG A 1 100 ? -7.395 -21.805 31.139 1.00 72.25 100 ARG A C 1
ATOM 817 O O . ARG A 1 100 ? -7.048 -22.974 31.275 1.00 72.25 100 ARG A O 1
ATOM 824 N N . THR A 1 101 ? -8.571 -21.353 31.563 1.00 80.81 101 THR A N 1
ATOM 825 C CA . THR A 1 101 ? -9.655 -22.280 31.903 1.00 80.81 101 THR A CA 1
ATOM 826 C C . THR A 1 101 ? -10.253 -22.876 30.623 1.00 80.81 101 THR A C 1
ATOM 828 O O . THR A 1 101 ? -10.137 -22.299 29.540 1.00 80.81 101 THR A O 1
ATOM 831 N N . GLN A 1 102 ? -10.915 -24.031 30.736 1.00 78.12 102 GLN A N 1
ATOM 832 C CA . GLN A 1 102 ? -11.503 -24.741 29.588 1.00 78.12 102 GLN A CA 1
ATOM 833 C C . GLN A 1 102 ? -12.486 -23.865 28.788 1.00 78.12 102 GLN A C 1
ATOM 835 O O . GLN A 1 102 ? -12.522 -23.926 27.562 1.00 78.12 102 GLN A O 1
ATOM 840 N N . GLU A 1 103 ? -13.240 -22.994 29.462 1.00 78.56 103 GLU A N 1
ATOM 841 C CA . GLU A 1 103 ? -14.185 -22.070 28.822 1.00 78.56 103 GLU A CA 1
ATOM 842 C C . GLU A 1 103 ? -13.480 -20.970 28.011 1.00 78.56 103 GLU A C 1
ATOM 844 O O . GLU A 1 103 ? -13.895 -20.663 26.891 1.00 78.56 103 GLU A O 1
ATOM 849 N N . GLU A 1 104 ? -12.381 -20.411 28.534 1.00 76.62 104 GLU A N 1
ATOM 850 C CA . GLU A 1 104 ? -11.558 -19.430 27.812 1.00 76.62 104 GLU A CA 1
ATOM 851 C C . GLU A 1 104 ? -10.908 -20.047 26.564 1.00 76.62 104 GLU A C 1
ATOM 853 O O . GLU A 1 104 ? -10.750 -19.375 25.542 1.00 76.62 104 GLU A O 1
ATOM 858 N N . GLU A 1 105 ? -10.535 -21.326 26.627 1.00 77.81 105 GLU A N 1
ATOM 859 C CA . GLU A 1 105 ? -9.946 -22.044 25.497 1.00 77.81 105 GLU A CA 1
ATOM 860 C C . GLU A 1 105 ? -10.959 -22.270 24.372 1.00 77.81 105 GLU A C 1
ATOM 862 O O . GLU A 1 105 ? -10.666 -21.989 23.208 1.00 77.81 105 GLU A O 1
ATOM 867 N N . ILE A 1 106 ? -12.181 -22.682 24.718 1.00 79.44 106 ILE A N 1
ATOM 868 C CA . ILE A 1 106 ? -13.271 -22.860 23.752 1.00 79.44 106 ILE A CA 1
ATOM 869 C C . ILE A 1 106 ? -13.621 -21.526 23.078 1.00 79.44 106 ILE A C 1
ATOM 871 O O . ILE A 1 106 ? -13.800 -21.484 21.860 1.00 79.44 106 ILE A O 1
ATOM 875 N N . ALA A 1 107 ? -13.697 -20.429 23.838 1.00 76.25 107 ALA A N 1
ATOM 876 C CA . ALA A 1 107 ? -13.964 -19.101 23.283 1.00 76.25 107 ALA A CA 1
ATOM 877 C C . ALA A 1 107 ? -12.860 -18.650 22.314 1.00 76.25 107 ALA A C 1
ATOM 879 O O . ALA A 1 107 ? -13.147 -18.123 21.239 1.00 76.25 107 ALA A O 1
ATOM 880 N N . HIS A 1 108 ? -11.598 -18.907 22.662 1.00 72.06 108 HIS A N 1
ATOM 881 C CA . HIS A 1 108 ? -10.469 -18.599 21.793 1.00 72.06 108 HIS A CA 1
ATOM 882 C C . HIS A 1 108 ? -10.480 -19.423 20.500 1.00 72.06 108 HIS A C 1
ATOM 884 O O . HIS A 1 108 ? -10.258 -18.874 19.424 1.00 72.06 108 HIS A O 1
ATOM 890 N N . LEU A 1 109 ? -10.752 -20.728 20.590 1.00 73.62 109 LEU A N 1
ATOM 891 C CA . LEU A 1 109 ? -10.830 -21.606 19.422 1.00 73.62 109 LEU A CA 1
ATOM 892 C C . LEU A 1 109 ? -11.977 -21.202 18.487 1.00 73.62 109 LEU A C 1
ATOM 894 O O . LEU A 1 109 ? -11.775 -21.168 17.280 1.00 73.62 109 LEU A O 1
ATOM 898 N N . LYS A 1 110 ? -13.140 -20.815 19.029 1.00 68.56 110 LYS A N 1
ATOM 899 C CA . LYS A 1 110 ? -14.279 -20.325 18.231 1.00 68.56 110 LYS A CA 1
ATOM 900 C C . LYS A 1 110 ? -13.992 -19.026 17.477 1.00 68.56 110 LYS A C 1
ATOM 902 O O . LYS A 1 110 ? -14.555 -18.831 16.414 1.00 68.56 110 LYS A O 1
ATOM 907 N N . HIS A 1 111 ? -13.146 -18.149 18.017 1.00 58.84 111 HIS A N 1
ATOM 908 C CA . HIS A 1 111 ? -12.773 -16.888 17.365 1.00 58.84 111 HIS A CA 1
ATOM 909 C C . HIS A 1 111 ? -11.640 -17.065 16.328 1.00 58.84 111 HIS A C 1
ATOM 911 O O . HIS A 1 111 ? -11.315 -16.131 15.597 1.00 58.84 111 HIS A O 1
ATOM 917 N N . LYS A 1 112 ? -10.998 -18.240 16.282 1.00 56.47 112 LYS A N 1
ATOM 918 C CA . LYS A 1 112 ? -9.930 -18.561 15.321 1.00 56.47 112 LYS A CA 1
ATOM 919 C C . LYS A 1 112 ? -10.467 -19.180 14.012 1.00 56.47 112 LYS A C 1
ATOM 921 O O . LYS A 1 112 ? -9.677 -19.385 13.095 1.00 56.47 112 LYS A O 1
ATOM 926 N N . VAL A 1 113 ? -11.771 -19.479 13.940 1.00 43.41 113 VAL A N 1
ATOM 927 C CA . VAL A 1 113 ? -12.496 -20.015 12.767 1.00 43.41 113 VAL A CA 1
ATOM 928 C C . VAL A 1 113 ? -13.168 -18.877 12.012 1.00 43.41 113 VAL A C 1
ATOM 930 O O . VAL A 1 113 ? -13.095 -18.895 10.767 1.00 43.41 113 VAL A O 1
#

Organism: NCBI:txid426701